Protein AF-A0A6V7WH32-F1 (afdb_monomer)

Radius of gyration: 26.14 Å; Cα contacts (8 Å, |Δi|>4): 54; chains: 1; bounding box: 45×63×64 Å

Sequence (98 aa):
MQKVMSSKYLKNLLDHIETSCKDYLDAPPKVKSIEKTSSTWNHFTEPENGKVKCKKCDTEMSSKHLQNLTRHHNRCKKEGEAPNVEEGDNEATESDRD

pLDDT: mean 70.24, std 16.01, range [37.84, 92.44]

Solvent-accessible surface area (backbone atoms only — not comparable to full-atom values): 6600 Å² total; per-residue (Å²): 134,84,82,78,80,83,48,69,65,60,54,52,50,51,48,46,45,64,74,73,39,49,78,64,74,77,42,73,84,77,74,66,75,80,77,67,66,51,78,65,52,75,51,37,48,78,72,54,97,57,27,26,32,31,77,74,51,69,50,74,42,65,58,88,41,68,67,58,52,48,55,44,62,79,66,65,58,71,75,87,80,84,82,86,75,83,83,74,80,80,77,79,87,82,86,82,88,133

Foldseek 3Di:
DDDDDPDVVVVVVVVCCVPPVPVVVPDDPPPPVCPPPPPLNVQWDDDDPQWIAGPAARDIDGVPDVVVSVVCVVVDDHDDDDDDDDPDDPDDDDDDDD

InterPro domains:
  IPR003656 Zinc finger, BED-type [PF02892] (39-73)
  IPR003656 Zinc finger, BED-type [PS50808] (35-83)

Nearest PDB structures (foldseek):
  6f7s-assembly2_D  TM=3.575E-01  e=2.840E+00  Homo sapiens

Structure (mmCIF, N/CA/C/O backbone):
data_AF-A0A6V7WH32-F1
#
_entry.id   AF-A0A6V7WH32-F1
#
loop_
_atom_site.group_PDB
_atom_site.id
_atom_site.type_symbol
_atom_site.label_atom_id
_atom_site.label_alt_id
_atom_site.label_comp_id
_atom_site.label_asym_id
_atom_site.label_entity_id
_atom_site.label_seq_id
_atom_site.pdbx_PDB_ins_code
_atom_site.Cartn_x
_atom_site.Cartn_y
_atom_site.Cartn_z
_atom_site.occupancy
_atom_site.B_iso_or_equiv
_atom_site.auth_seq_id
_atom_site.auth_comp_id
_atom_site.auth_asym_id
_atom_site.auth_atom_id
_atom_site.pdbx_PDB_model_num
ATOM 1 N N . MET A 1 1 ? 35.694 18.291 -41.129 1.00 37.84 1 MET A N 1
ATOM 2 C CA . MET A 1 1 ? 35.514 16.823 -41.050 1.00 37.84 1 MET A CA 1
ATOM 3 C C . 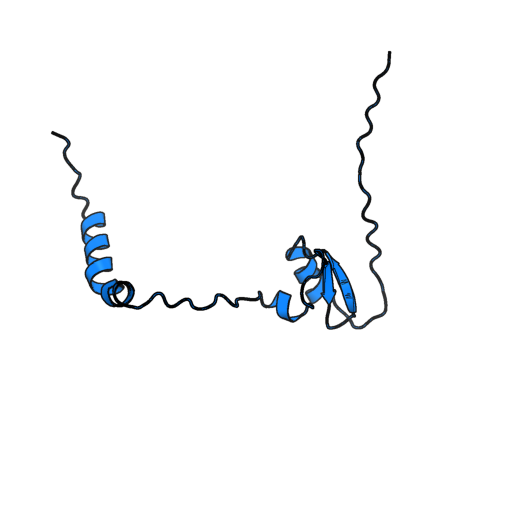MET A 1 1 ? 35.722 16.390 -39.603 1.00 37.84 1 MET A C 1
ATOM 5 O O . MET A 1 1 ? 36.858 16.349 -39.146 1.00 37.84 1 MET A O 1
ATOM 9 N N . GLN A 1 2 ? 34.642 16.185 -38.843 1.00 38.88 2 GLN A N 1
ATOM 10 C CA . GLN A 1 2 ? 34.725 15.741 -37.447 1.00 38.88 2 GLN A CA 1
ATOM 11 C C . GLN A 1 2 ? 35.146 14.265 -37.405 1.00 38.88 2 GLN A C 1
ATOM 13 O O . GLN A 1 2 ? 34.496 13.411 -38.002 1.00 38.88 2 GLN A O 1
ATOM 18 N N . LYS A 1 3 ? 36.256 13.969 -36.723 1.00 45.41 3 LYS A N 1
ATOM 19 C CA . LYS A 1 3 ? 36.697 12.599 -36.442 1.00 45.41 3 LYS A CA 1
ATOM 20 C C . LYS A 1 3 ? 35.803 12.039 -35.335 1.00 45.41 3 LYS A C 1
ATOM 22 O O . LYS A 1 3 ? 35.957 12.417 -34.178 1.00 45.41 3 LYS A O 1
ATOM 27 N N . VAL A 1 4 ? 34.865 11.163 -35.682 1.00 53.19 4 VAL A N 1
ATOM 28 C CA . VAL A 1 4 ? 34.109 10.395 -34.686 1.00 53.19 4 VAL A CA 1
ATOM 29 C C . VAL A 1 4 ? 35.041 9.358 -34.060 1.00 53.19 4 VAL A C 1
ATOM 31 O O . VAL A 1 4 ? 35.591 8.487 -34.733 1.00 53.19 4 VAL A O 1
ATOM 34 N N . MET A 1 5 ? 35.281 9.511 -32.761 1.00 43.88 5 MET A N 1
ATOM 35 C CA . MET A 1 5 ? 36.147 8.642 -31.972 1.00 43.88 5 MET A CA 1
ATOM 36 C C . MET A 1 5 ? 35.548 7.232 -31.942 1.00 43.88 5 MET A C 1
ATOM 38 O O . MET A 1 5 ? 34.556 6.980 -31.261 1.00 43.88 5 MET A O 1
ATOM 42 N N . SER A 1 6 ? 36.155 6.296 -32.672 1.00 60.22 6 SER A N 1
ATOM 43 C CA . SER A 1 6 ? 35.814 4.872 -32.603 1.00 60.22 6 SER A CA 1
ATOM 44 C C . SER A 1 6 ? 36.318 4.289 -31.277 1.00 60.22 6 SER A C 1
ATOM 46 O O . SER A 1 6 ? 37.335 3.593 -31.230 1.00 60.22 6 SER A O 1
ATOM 48 N N . SER A 1 7 ? 35.612 4.579 -30.187 1.00 65.06 7 SER A N 1
ATOM 49 C CA . SER A 1 7 ? 35.893 4.010 -28.873 1.00 65.06 7 SER A CA 1
ATOM 50 C C . SER A 1 7 ? 35.555 2.517 -28.873 1.00 65.06 7 SER A C 1
ATOM 52 O O . SER A 1 7 ? 34.428 2.136 -29.190 1.00 65.06 7 SER A O 1
ATOM 54 N N . LYS A 1 8 ? 36.516 1.657 -28.506 1.00 62.75 8 LYS A N 1
ATOM 55 C CA . LYS A 1 8 ? 36.293 0.203 -28.345 1.00 62.75 8 LYS A CA 1
ATOM 56 C C . LYS A 1 8 ? 35.114 -0.091 -27.410 1.00 62.75 8 LYS A C 1
ATOM 58 O O . LYS A 1 8 ? 34.398 -1.058 -27.621 1.00 62.75 8 LYS A O 1
ATOM 63 N N . TYR A 1 9 ? 34.862 0.799 -26.452 1.00 60.44 9 TYR A N 1
ATOM 64 C CA . TYR A 1 9 ? 33.716 0.735 -25.550 1.00 60.44 9 TYR A CA 1
ATOM 65 C C . TYR A 1 9 ? 32.374 0.846 -26.275 1.00 60.44 9 TYR A C 1
ATOM 67 O O . TYR A 1 9 ? 31.463 0.096 -25.956 1.00 60.44 9 TYR A O 1
ATOM 75 N N . LEU A 1 10 ? 32.259 1.728 -27.277 1.00 67.19 10 LEU A N 1
ATOM 76 C CA . LEU A 1 10 ? 31.028 1.871 -28.061 1.00 67.19 10 LEU A CA 1
ATOM 77 C C . LEU A 1 10 ? 30.777 0.634 -28.922 1.00 67.19 10 LEU A C 1
ATOM 79 O O . LEU A 1 10 ? 29.643 0.189 -29.030 1.00 67.19 10 LEU A O 1
ATOM 83 N N . LYS A 1 11 ? 31.838 0.046 -29.481 1.00 73.56 11 LYS A N 1
ATOM 84 C CA . LYS A 1 11 ? 31.733 -1.195 -30.258 1.00 73.56 11 LYS A CA 1
ATOM 85 C C . LYS A 1 11 ? 31.326 -2.379 -29.385 1.00 73.56 11 LYS A C 1
ATOM 87 O O . LYS A 1 11 ? 30.419 -3.102 -29.758 1.00 73.56 11 LYS A O 1
ATOM 92 N N . ASN A 1 12 ? 31.931 -2.518 -28.207 1.00 75.00 12 ASN A N 1
ATOM 93 C CA . ASN A 1 12 ? 31.589 -3.581 -27.261 1.00 75.00 12 ASN A CA 1
ATOM 94 C C . ASN A 1 12 ? 30.180 -3.405 -26.671 1.00 75.00 12 ASN A C 1
ATOM 96 O O . ASN A 1 12 ? 29.509 -4.390 -26.395 1.00 75.00 12 ASN A O 1
ATOM 100 N N . LEU A 1 13 ? 29.723 -2.163 -26.478 1.00 71.62 13 LEU A N 1
ATOM 101 C CA . LEU A 1 13 ? 28.361 -1.877 -26.026 1.00 71.62 13 LEU A CA 1
ATOM 102 C C . LEU A 1 13 ? 27.329 -2.215 -27.106 1.00 71.62 13 LEU A C 1
ATOM 104 O O . LEU A 1 13 ? 26.313 -2.826 -26.796 1.00 71.62 13 LEU A O 1
ATOM 108 N N . LEU A 1 14 ? 27.593 -1.846 -28.361 1.00 76.00 14 LEU A N 1
ATOM 109 C CA . LEU A 1 14 ? 26.731 -2.207 -29.487 1.00 76.00 14 LEU A CA 1
ATOM 110 C C . LEU A 1 14 ? 26.689 -3.725 -29.685 1.00 76.00 14 LEU A C 1
ATOM 112 O O . LEU A 1 14 ? 25.602 -4.279 -29.785 1.00 76.00 14 LEU A O 1
ATOM 116 N N . ASP A 1 15 ? 27.841 -4.395 -29.624 1.00 77.62 15 ASP A N 1
ATOM 117 C CA . ASP A 1 15 ? 27.928 -5.856 -29.695 1.00 77.62 15 ASP A CA 1
ATOM 118 C C . ASP A 1 15 ? 27.160 -6.527 -28.545 1.00 77.62 15 ASP A C 1
ATOM 120 O O . ASP A 1 15 ? 26.383 -7.447 -28.780 1.00 77.62 15 ASP A O 1
ATOM 124 N N . HIS A 1 16 ? 27.267 -6.016 -27.313 1.00 75.81 16 HIS A N 1
ATOM 125 C CA . HIS A 1 16 ? 26.485 -6.516 -26.180 1.00 75.81 16 HIS A CA 1
ATOM 126 C C . HIS A 1 16 ? 24.975 -6.359 -26.405 1.00 75.81 16 HIS A C 1
ATOM 128 O O . HIS A 1 16 ? 24.214 -7.281 -26.126 1.00 75.81 16 HIS A O 1
ATOM 134 N N . ILE A 1 17 ? 24.526 -5.222 -26.940 1.00 70.38 17 ILE A N 1
ATOM 135 C CA . ILE A 1 17 ? 23.105 -4.985 -27.226 1.00 70.38 17 ILE A CA 1
ATOM 136 C C . ILE A 1 17 ? 22.617 -5.911 -28.354 1.00 70.38 17 ILE A C 1
ATOM 138 O O . ILE A 1 17 ? 21.557 -6.523 -28.228 1.00 70.38 17 ILE A O 1
ATOM 142 N N . GLU A 1 18 ? 23.398 -6.074 -29.424 1.00 73.25 18 GLU A N 1
ATOM 143 C CA . GLU A 1 18 ? 23.049 -6.917 -30.575 1.00 73.25 18 GLU A CA 1
ATOM 144 C C . GLU A 1 18 ? 23.073 -8.417 -30.257 1.00 73.25 18 GLU A C 1
ATOM 146 O O . GLU A 1 18 ? 22.245 -9.168 -30.773 1.00 73.25 18 GLU A O 1
ATOM 151 N N . THR A 1 19 ? 23.993 -8.864 -29.399 1.00 72.12 19 THR A N 1
ATOM 152 C CA . THR A 1 19 ? 24.148 -10.283 -29.038 1.00 72.12 19 THR A CA 1
ATOM 153 C C . THR A 1 19 ? 23.318 -10.691 -27.825 1.00 72.12 19 THR A C 1
ATOM 155 O O . THR A 1 19 ? 22.807 -11.805 -27.792 1.00 72.12 19 THR A O 1
ATOM 158 N N . SER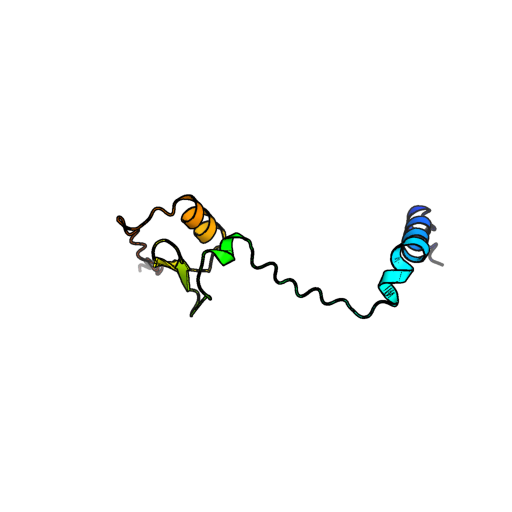 A 1 20 ? 23.172 -9.811 -26.828 1.00 68.94 20 SER A N 1
ATOM 159 C CA . SER A 1 20 ? 22.584 -10.147 -25.520 1.00 68.94 20 SER A CA 1
ATOM 160 C C . SER A 1 20 ? 21.206 -9.522 -25.275 1.00 68.94 20 SER A C 1
ATOM 162 O O . SER A 1 20 ? 20.509 -9.944 -24.354 1.00 68.94 20 SER A O 1
ATOM 164 N N . CYS A 1 21 ? 20.787 -8.523 -26.062 1.00 63.75 21 CYS A N 1
ATOM 165 C CA . CYS A 1 21 ? 19.488 -7.852 -25.898 1.00 63.75 21 CYS A CA 1
ATOM 166 C C . CYS A 1 21 ? 18.545 -8.013 -27.101 1.00 63.75 21 CYS A C 1
ATOM 168 O O . CYS A 1 21 ? 17.459 -7.435 -27.095 1.00 63.75 21 CYS A O 1
ATOM 170 N N . LYS A 1 22 ? 18.904 -8.821 -28.105 1.00 63.84 22 LYS A N 1
ATOM 171 C CA . LYS A 1 22 ? 18.076 -9.056 -29.299 1.00 63.84 22 LYS A CA 1
ATOM 172 C C . LYS A 1 22 ? 16.683 -9.600 -28.958 1.00 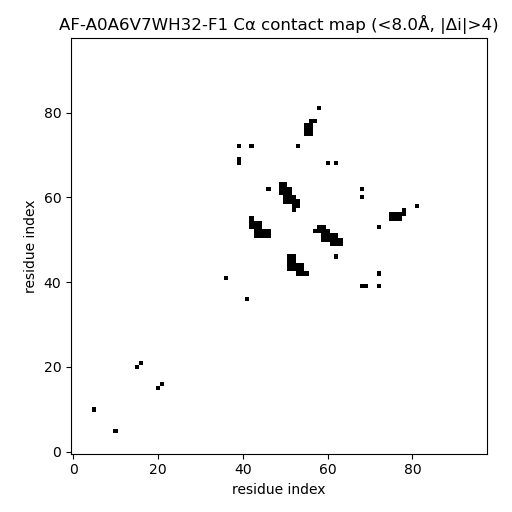63.84 22 LYS A C 1
ATOM 174 O O . LYS A 1 22 ? 15.688 -9.085 -29.454 1.00 63.84 22 LYS A O 1
ATOM 179 N N . ASP A 1 23 ? 16.599 -10.526 -28.003 1.00 60.75 23 ASP A N 1
ATOM 180 C CA . ASP A 1 23 ? 15.325 -11.083 -27.517 1.00 60.75 23 ASP A CA 1
ATOM 181 C C . ASP A 1 23 ? 14.446 -10.071 -26.750 1.00 60.75 23 ASP A C 1
ATOM 183 O O . ASP A 1 23 ? 13.282 -10.351 -26.462 1.00 60.75 23 ASP A O 1
ATOM 187 N N . TYR A 1 24 ? 14.983 -8.897 -26.395 1.00 58.53 24 TYR A N 1
ATOM 188 C CA . TYR A 1 24 ? 14.246 -7.819 -25.726 1.00 58.53 24 TYR A CA 1
ATOM 189 C C . TYR A 1 24 ? 13.641 -6.796 -26.696 1.00 58.53 24 TYR A C 1
ATOM 191 O O . TYR A 1 24 ? 12.744 -6.065 -26.281 1.00 58.53 24 TYR A O 1
ATOM 199 N N . LEU A 1 25 ? 14.105 -6.732 -27.952 1.00 59.94 25 LEU A N 1
ATOM 200 C CA . LEU A 1 25 ? 13.619 -5.765 -28.948 1.00 59.94 25 LEU A CA 1
ATOM 201 C C . LEU A 1 25 ? 12.424 -6.292 -29.757 1.00 59.94 25 LEU A C 1
ATOM 203 O O . LEU A 1 25 ? 11.566 -5.502 -30.140 1.00 59.94 25 LEU A O 1
ATOM 207 N N . ASP A 1 26 ? 12.335 -7.612 -29.951 1.00 61.31 26 ASP A N 1
ATOM 208 C CA . ASP A 1 26 ? 11.196 -8.280 -30.605 1.00 61.31 26 ASP A CA 1
ATOM 209 C C . ASP A 1 26 ? 10.135 -8.785 -29.612 1.00 61.31 26 ASP A C 1
ATOM 211 O O . ASP A 1 26 ? 9.057 -9.244 -30.001 1.00 61.31 26 ASP A O 1
ATOM 215 N N . ALA A 1 27 ? 10.409 -8.709 -28.307 1.00 60.72 27 ALA A N 1
ATOM 216 C CA . ALA A 1 27 ? 9.391 -8.991 -27.311 1.00 60.72 27 ALA A CA 1
ATOM 217 C C . ALA A 1 27 ? 8.353 -7.855 -27.329 1.00 60.72 27 ALA A C 1
ATOM 219 O O . ALA A 1 27 ? 8.741 -6.686 -27.226 1.00 60.72 27 ALA A O 1
ATOM 220 N N . PRO A 1 28 ? 7.035 -8.150 -27.377 1.00 61.44 28 PRO A N 1
ATOM 221 C CA . PRO A 1 28 ? 6.044 -7.128 -27.062 1.00 61.44 28 PRO A CA 1
ATOM 222 C C . PRO A 1 28 ? 6.418 -6.538 -25.700 1.00 61.44 28 PRO A C 1
ATOM 224 O O . PRO A 1 28 ? 6.913 -7.300 -24.855 1.00 61.44 28 PRO A O 1
ATOM 227 N N . PRO A 1 29 ? 6.222 -5.226 -25.465 1.00 59.41 29 PRO A N 1
ATOM 228 C CA . PRO A 1 29 ? 6.537 -4.629 -24.181 1.00 59.41 29 PRO A CA 1
ATOM 229 C C . PRO A 1 29 ? 5.843 -5.466 -23.113 1.00 59.41 29 PRO A C 1
ATOM 231 O O . PRO A 1 29 ? 4.622 -5.432 -22.965 1.00 59.41 29 PRO A O 1
ATOM 234 N N . LYS A 1 30 ? 6.623 -6.281 -22.393 1.00 59.25 30 LYS A N 1
ATOM 235 C CA . LYS A 1 30 ? 6.156 -6.955 -21.194 1.00 59.25 30 LYS A CA 1
ATOM 236 C C . LYS A 1 30 ? 6.011 -5.825 -20.204 1.00 59.25 30 LYS A C 1
ATOM 238 O O . LYS A 1 30 ? 6.940 -5.524 -19.455 1.00 59.25 30 LYS A O 1
ATOM 243 N N . VAL A 1 31 ? 4.846 -5.185 -20.239 1.00 55.09 31 VAL A N 1
ATOM 244 C CA . VAL A 1 31 ? 4.312 -4.414 -19.132 1.00 55.09 31 VAL A CA 1
ATOM 245 C C . VAL A 1 31 ? 4.151 -5.447 -18.024 1.00 55.09 31 VAL A C 1
ATOM 247 O O . VAL A 1 31 ? 3.094 -6.026 -17.815 1.00 55.09 31 VAL A O 1
ATOM 250 N N . LYS A 1 32 ? 5.261 -5.791 -17.363 1.00 56.19 32 LYS A N 1
ATOM 251 C CA . LYS A 1 32 ? 5.200 -6.323 -16.016 1.00 56.19 32 LYS A CA 1
ATOM 252 C C . LYS A 1 32 ? 4.508 -5.184 -15.301 1.00 56.19 32 LYS A C 1
ATOM 254 O O . LYS A 1 32 ? 5.141 -4.136 -15.146 1.00 56.19 32 LYS A O 1
ATOM 259 N N . SER A 1 33 ? 3.211 -5.317 -15.016 1.00 52.47 33 SER A N 1
ATOM 260 C CA . SER A 1 33 ? 2.556 -4.367 -14.136 1.00 52.47 33 SER A CA 1
ATOM 261 C C . SER A 1 33 ? 3.487 -4.299 -12.938 1.00 52.47 33 SER A C 1
ATOM 263 O O . SER A 1 33 ? 3.828 -5.311 -12.317 1.00 52.47 33 SER A O 1
ATOM 265 N N . ILE A 1 34 ? 4.093 -3.133 -12.727 1.00 49.62 34 ILE A N 1
ATOM 266 C CA . ILE A 1 34 ? 4.901 -2.914 -11.542 1.00 49.62 34 ILE A CA 1
ATOM 267 C C . ILE A 1 34 ? 3.865 -2.736 -10.441 1.00 49.62 34 ILE A C 1
ATOM 269 O O . ILE A 1 34 ? 3.723 -1.673 -9.858 1.00 49.62 34 ILE A O 1
ATOM 273 N N . GLU A 1 35 ? 3.142 -3.803 -10.126 1.00 58.22 35 GLU A N 1
ATOM 274 C CA . GLU A 1 35 ? 2.417 -3.958 -8.879 1.00 58.22 35 GLU A CA 1
ATOM 275 C C . GLU A 1 35 ? 3.451 -4.329 -7.818 1.00 58.22 35 GLU A C 1
ATOM 277 O O . GLU A 1 35 ? 3.346 -5.293 -7.072 1.00 58.22 35 GLU A O 1
ATOM 282 N N . LYS A 1 36 ? 4.519 -3.527 -7.760 1.00 53.94 36 LYS A N 1
ATOM 283 C CA . LYS A 1 36 ? 5.324 -3.384 -6.563 1.00 53.94 36 LYS A CA 1
ATOM 284 C C . LYS A 1 36 ? 4.562 -2.398 -5.696 1.00 53.94 36 LYS A C 1
ATOM 286 O O . LYS A 1 36 ? 5.032 -1.285 -5.456 1.00 53.94 36 LYS A O 1
ATOM 291 N N . THR A 1 37 ? 3.376 -2.789 -5.229 1.00 57.59 37 THR A N 1
ATOM 292 C CA . THR A 1 37 ? 2.885 -2.199 -3.991 1.00 57.59 37 THR A CA 1
ATOM 293 C C . THR A 1 37 ? 4.004 -2.479 -2.997 1.00 57.59 37 THR A C 1
ATOM 295 O O . THR A 1 37 ? 4.386 -3.627 -2.760 1.00 57.59 37 THR A O 1
ATOM 298 N N . SER A 1 38 ? 4.709 -1.426 -2.574 1.00 68.62 38 SER A N 1
ATOM 299 C CA . SER A 1 38 ? 5.811 -1.585 -1.626 1.00 68.62 38 SER A CA 1
ATOM 300 C C . SER A 1 38 ? 5.323 -2.479 -0.480 1.00 68.62 38 SER A C 1
ATOM 302 O O . SER A 1 38 ? 4.166 -2.353 -0.094 1.00 68.62 38 SER A O 1
ATOM 304 N N . SER A 1 39 ? 6.138 -3.405 0.037 1.00 76.81 39 SER A N 1
ATOM 305 C CA . SER A 1 39 ? 5.680 -4.363 1.066 1.00 76.81 39 SER A CA 1
ATOM 306 C C . SER A 1 39 ? 4.928 -3.665 2.215 1.00 76.81 39 SER A C 1
ATOM 308 O O . SER A 1 39 ? 3.905 -4.148 2.690 1.00 76.81 39 SER A O 1
ATOM 310 N N . THR A 1 40 ? 5.360 -2.444 2.556 1.00 79.75 40 THR A N 1
ATOM 311 C CA . THR A 1 40 ? 4.692 -1.514 3.471 1.00 79.75 40 THR A CA 1
ATOM 312 C C . THR A 1 40 ? 3.218 -1.266 3.127 1.00 79.75 40 THR A C 1
ATOM 314 O O . THR A 1 40 ? 2.381 -1.362 4.017 1.00 79.75 40 THR A O 1
ATOM 317 N N . TRP A 1 41 ? 2.875 -1.000 1.863 1.00 85.75 41 TRP A N 1
ATOM 318 C CA . TRP A 1 41 ? 1.510 -0.721 1.396 1.00 85.75 41 TRP A CA 1
ATOM 319 C C . TRP A 1 41 ? 0.527 -1.869 1.629 1.00 85.75 41 TRP A C 1
ATOM 321 O O . TRP A 1 41 ? -0.657 -1.616 1.831 1.00 85.75 41 TRP A O 1
ATOM 331 N N . ASN A 1 42 ? 0.994 -3.117 1.708 1.00 87.56 42 ASN A N 1
ATOM 332 C CA . ASN A 1 42 ? 0.114 -4.254 1.991 1.00 87.56 42 ASN A CA 1
ATOM 333 C C . ASN A 1 42 ? -0.536 -4.166 3.383 1.00 87.56 42 ASN A C 1
ATOM 335 O O . ASN A 1 42 ? -1.621 -4.716 3.593 1.00 87.56 42 ASN A O 1
ATOM 339 N N . HIS A 1 43 ? 0.082 -3.429 4.310 1.00 87.56 43 HIS A N 1
ATOM 340 C CA . HIS A 1 43 ? -0.397 -3.237 5.680 1.00 87.56 43 HIS A CA 1
ATOM 341 C C . HIS A 1 43 ? -1.384 -2.073 5.840 1.00 8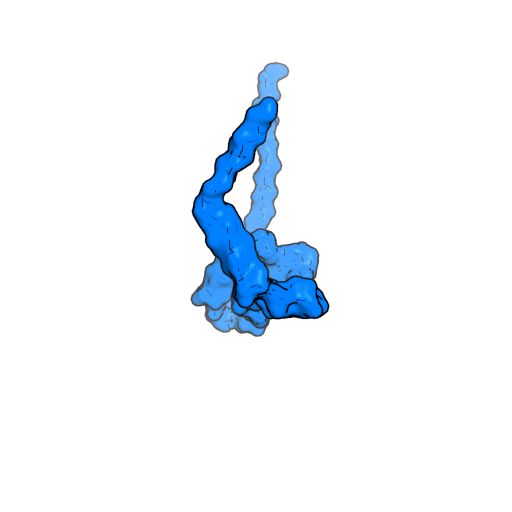7.56 43 HIS A C 1
ATOM 343 O O . HIS A 1 43 ? -1.936 -1.896 6.928 1.00 87.56 43 HIS A O 1
ATOM 349 N N . PHE A 1 44 ? -1.635 -1.310 4.775 1.00 89.69 44 PHE A N 1
ATOM 350 C CA . PHE A 1 44 ? -2.540 -0.165 4.780 1.00 89.69 44 PHE A CA 1
ATOM 351 C C . PHE A 1 44 ? -3.707 -0.377 3.811 1.00 89.69 44 PHE A C 1
ATOM 353 O O . PHE A 1 44 ? -3.628 -1.195 2.889 1.00 89.69 44 PHE A O 1
ATOM 360 N N . THR A 1 45 ? -4.824 0.300 4.062 1.00 91.00 45 THR A N 1
ATOM 361 C CA . THR A 1 45 ? -5.946 0.391 3.122 1.00 91.00 45 THR A CA 1
ATOM 362 C C . THR A 1 45 ? -5.571 1.247 1.919 1.00 91.00 45 THR A C 1
ATOM 364 O O . THR A 1 45 ? -4.535 1.918 1.910 1.00 91.00 45 THR A O 1
ATOM 367 N N . GLU A 1 46 ? -6.426 1.215 0.900 1.00 87.12 46 GLU A N 1
ATOM 368 C CA . GLU A 1 46 ? -6.303 2.116 -0.239 1.00 87.12 46 GLU A CA 1
ATOM 369 C C . GLU A 1 46 ? -6.274 3.579 0.243 1.00 87.12 46 GLU A C 1
ATOM 371 O O . GLU A 1 46 ? -7.011 3.920 1.177 1.00 87.12 46 GLU A O 1
ATOM 376 N N . PRO A 1 47 ? -5.382 4.422 -0.309 1.00 86.50 47 PRO A N 1
ATOM 377 C CA . PRO A 1 47 ? -5.339 5.828 0.046 1.00 86.50 47 PRO A CA 1
ATOM 378 C C . PRO A 1 47 ? -6.596 6.554 -0.433 1.00 86.50 47 PRO A C 1
ATOM 380 O O . PRO A 1 47 ? -6.836 6.661 -1.632 1.00 86.50 47 PRO A O 1
ATOM 383 N N . GLU A 1 48 ? -7.336 7.139 0.502 1.00 86.00 48 GLU A N 1
ATOM 384 C CA . GLU A 1 48 ? -8.472 8.015 0.229 1.00 86.00 48 GLU A CA 1
ATOM 385 C C . GLU A 1 48 ? -8.107 9.438 0.663 1.00 86.00 48 GLU A C 1
ATOM 387 O O . GLU A 1 48 ? -7.669 9.665 1.791 1.00 86.00 48 GLU A O 1
ATOM 392 N N . ASN A 1 49 ? -8.203 10.404 -0.256 1.00 86.75 49 ASN A N 1
ATOM 393 C CA . ASN A 1 49 ? -7.883 11.816 -0.005 1.00 86.75 49 ASN A CA 1
ATOM 394 C C . ASN A 1 49 ? -6.509 12.057 0.672 1.00 86.75 49 ASN A C 1
ATOM 396 O O . ASN A 1 49 ? -6.363 12.897 1.557 1.00 86.75 49 ASN A O 1
ATOM 400 N N . GLY A 1 50 ? -5.486 11.283 0.291 1.00 86.00 50 GLY A N 1
ATOM 401 C CA . GLY A 1 50 ? -4.142 11.410 0.871 1.00 86.00 50 GLY A CA 1
ATOM 402 C C . GLY A 1 50 ? -3.987 10.810 2.275 1.00 86.00 50 GLY A C 1
ATOM 403 O O . GLY A 1 50 ? -2.975 11.053 2.937 1.00 86.00 50 GLY A O 1
ATOM 404 N N . LYS A 1 51 ? -4.954 10.009 2.730 1.00 89.56 51 LYS A N 1
ATOM 405 C CA . LYS A 1 51 ? -4.925 9.305 4.012 1.00 89.56 51 LYS A CA 1
ATOM 406 C C . LYS A 1 51 ? -5.099 7.808 3.830 1.00 89.56 51 LYS A C 1
ATOM 408 O O . LYS A 1 51 ? -5.732 7.354 2.886 1.00 89.56 51 LYS A O 1
ATOM 413 N N . VAL A 1 52 ? -4.498 7.038 4.726 1.00 91.81 52 VAL A N 1
ATOM 414 C CA . VAL A 1 52 ? -4.503 5.576 4.707 1.00 91.81 52 VAL A CA 1
ATOM 415 C C . VAL A 1 52 ? -4.750 5.047 6.106 1.00 91.81 52 VAL A C 1
ATOM 417 O O . VAL A 1 52 ? -4.312 5.644 7.091 1.00 91.81 52 VAL A O 1
ATOM 420 N N . LYS A 1 53 ? -5.409 3.897 6.199 1.00 92.44 53 LYS A N 1
ATOM 421 C CA . LYS A 1 53 ? -5.712 3.244 7.469 1.00 92.44 53 LYS A CA 1
ATOM 422 C C . LYS A 1 53 ? -4.842 2.010 7.645 1.00 92.44 53 LYS A C 1
ATOM 424 O O . LYS A 1 53 ? -4.725 1.193 6.732 1.00 92.44 53 LYS A O 1
ATOM 429 N N . CYS A 1 54 ? -4.209 1.849 8.802 1.00 91.94 54 CYS A N 1
ATOM 430 C CA . CYS A 1 54 ? -3.479 0.619 9.096 1.00 91.94 54 CYS A CA 1
ATOM 431 C C . CYS A 1 54 ? -4.464 -0.536 9.313 1.00 91.94 54 CYS A C 1
ATOM 433 O O . CYS A 1 54 ? -5.328 -0.461 10.178 1.00 91.94 54 CYS A O 1
ATOM 435 N N . LYS A 1 55 ? -4.290 -1.652 8.599 1.00 90.12 55 LYS A N 1
ATOM 436 C CA . LYS A 1 55 ? -5.156 -2.842 8.721 1.00 90.12 55 LYS A CA 1
ATOM 437 C C . LYS A 1 55 ? -5.033 -3.576 10.067 1.00 90.12 55 LYS A C 1
ATOM 439 O O . LYS A 1 55 ? -5.778 -4.517 10.311 1.00 90.12 55 LYS A O 1
ATOM 444 N N . LYS A 1 56 ? -4.039 -3.231 10.897 1.00 88.75 56 LYS A N 1
ATOM 445 C CA . LYS A 1 56 ? -3.703 -3.955 12.139 1.00 88.75 56 LYS A CA 1
ATOM 446 C C . LYS A 1 56 ? -4.157 -3.244 13.416 1.00 88.75 56 LYS A C 1
ATOM 448 O O . LYS A 1 56 ? -4.464 -3.925 14.391 1.00 88.75 56 LYS A O 1
ATOM 453 N N . CYS A 1 57 ? -4.117 -1.916 13.435 1.00 89.31 57 CYS A N 1
ATOM 454 C CA . CYS A 1 57 ? -4.472 -1.095 14.599 1.00 89.31 57 CYS A CA 1
ATOM 455 C C . CYS A 1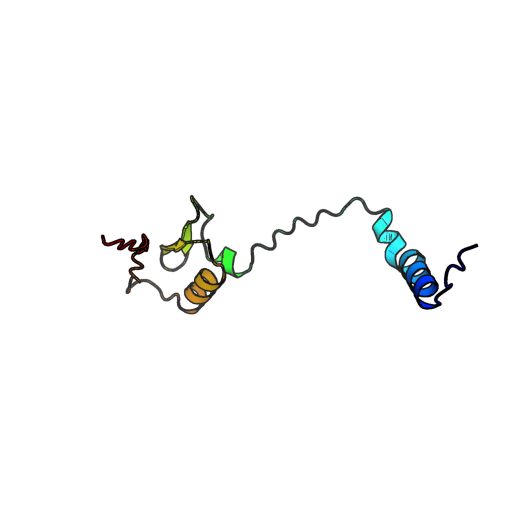 57 ? -5.471 0.012 14.257 1.00 89.31 57 CYS A C 1
ATOM 457 O O . CYS A 1 57 ? -5.613 0.950 15.030 1.00 89.31 57 CYS A O 1
ATOM 459 N N . ASP A 1 58 ? -6.046 -0.038 13.055 1.00 88.88 58 ASP A N 1
ATOM 460 C CA . ASP A 1 58 ? -7.086 0.865 12.568 1.00 88.88 58 ASP A CA 1
ATOM 461 C C . ASP A 1 58 ? -6.762 2.373 12.610 1.00 88.88 58 ASP A C 1
ATOM 463 O O . ASP A 1 58 ? -7.625 3.204 12.339 1.00 88.88 58 ASP A O 1
ATOM 467 N N . THR A 1 59 ? -5.501 2.742 12.851 1.00 88.00 59 THR A N 1
ATOM 468 C CA . THR A 1 59 ? -5.043 4.135 12.880 1.00 88.00 59 THR A CA 1
ATOM 469 C C . THR A 1 59 ? -5.027 4.733 11.475 1.00 88.00 59 THR A C 1
ATOM 471 O O . THR A 1 59 ? -4.420 4.165 10.561 1.00 88.00 59 THR A O 1
ATOM 474 N N . GLU A 1 60 ? -5.658 5.895 11.319 1.00 91.38 60 GLU A N 1
ATOM 475 C CA . GLU A 1 60 ? -5.618 6.713 10.105 1.00 91.38 60 GLU A CA 1
ATOM 476 C C . GLU A 1 60 ? -4.376 7.616 10.100 1.00 91.38 60 GLU A C 1
ATOM 478 O O . GLU A 1 60 ? -4.016 8.204 11.120 1.00 91.38 60 GLU A O 1
ATOM 483 N N . MET A 1 61 ? -3.700 7.729 8.955 1.00 89.75 61 MET A N 1
ATOM 484 C CA . MET A 1 61 ? -2.545 8.613 8.797 1.00 89.75 61 MET A CA 1
ATOM 485 C C . MET A 1 61 ? -2.318 9.073 7.362 1.00 89.75 61 MET A C 1
ATOM 487 O O . MET A 1 61 ? -2.752 8.434 6.410 1.00 89.75 61 MET A O 1
ATOM 491 N N . SER A 1 62 ? -1.590 10.181 7.204 1.00 88.75 62 SER A N 1
ATOM 492 C CA . SER A 1 62 ? -1.244 10.725 5.889 1.00 88.75 62 SER A CA 1
ATOM 493 C C . SER A 1 62 ? -0.347 9.777 5.083 1.00 88.75 62 SER A C 1
ATOM 495 O O . SER A 1 62 ? 0.683 9.297 5.567 1.00 88.75 62 SER A O 1
ATOM 497 N N . SER A 1 63 ? -0.696 9.576 3.812 1.00 86.81 63 SER A N 1
ATOM 498 C CA . SER A 1 63 ? 0.100 8.836 2.830 1.00 86.81 63 SER A CA 1
ATOM 499 C C . SER A 1 63 ? 1.223 9.655 2.193 1.00 86.81 63 SER A C 1
ATOM 501 O O . SER A 1 63 ? 2.016 9.102 1.429 1.00 86.81 63 SER A O 1
ATOM 503 N N . LYS A 1 64 ? 1.340 10.949 2.527 1.00 86.38 64 LYS A N 1
ATOM 504 C CA . LYS A 1 64 ? 2.312 11.884 1.930 1.00 86.38 64 LYS A CA 1
ATOM 505 C C . LYS A 1 64 ? 3.761 11.399 2.047 1.00 86.38 64 LYS A C 1
ATOM 507 O O . LYS A 1 64 ? 4.584 11.680 1.177 1.00 86.38 64 LYS A O 1
ATOM 512 N N . HIS A 1 65 ? 4.085 10.651 3.106 1.00 85.38 65 HIS A N 1
ATOM 513 C CA . HIS A 1 65 ? 5.443 10.175 3.367 1.00 85.38 65 HIS A CA 1
ATOM 514 C C . HIS A 1 65 ? 5.489 8.682 3.713 1.00 85.38 65 HIS A C 1
ATOM 516 O O . HIS A 1 65 ? 5.129 8.266 4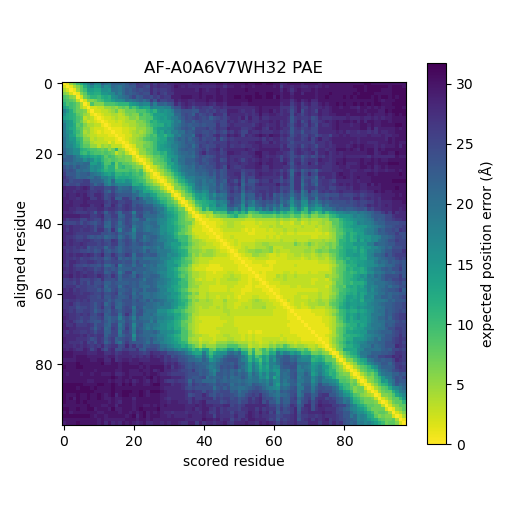.814 1.00 85.38 65 HIS A O 1
ATOM 522 N N . LEU A 1 66 ? 6.069 7.876 2.818 1.00 84.50 66 LEU A N 1
ATOM 523 C CA . LEU A 1 66 ? 6.245 6.427 3.008 1.00 84.50 66 LEU A CA 1
ATOM 524 C C . LEU A 1 66 ? 7.065 6.067 4.262 1.00 84.50 66 LEU A C 1
ATOM 526 O O . LEU A 1 66 ? 6.855 5.021 4.879 1.00 84.50 66 LEU A O 1
ATOM 530 N N . GLN A 1 67 ? 7.988 6.942 4.666 1.00 86.56 67 GLN A N 1
ATOM 531 C CA . GLN A 1 67 ? 8.784 6.780 5.886 1.00 86.56 67 GLN A CA 1
ATOM 532 C C . GLN A 1 67 ? 7.899 6.760 7.142 1.00 86.56 67 GLN A C 1
ATOM 534 O O . GLN A 1 67 ? 8.148 5.972 8.056 1.00 86.56 67 GLN A O 1
ATOM 539 N N . ASN A 1 68 ? 6.831 7.568 7.169 1.00 86.94 68 ASN A N 1
ATOM 540 C CA . ASN A 1 68 ? 5.876 7.598 8.277 1.00 86.94 68 ASN A CA 1
ATOM 541 C C . ASN A 1 68 ? 5.089 6.291 8.355 1.00 86.94 68 ASN A C 1
ATOM 543 O O . ASN A 1 68 ? 5.012 5.703 9.433 1.00 86.94 68 ASN A O 1
ATOM 547 N N . LEU A 1 69 ? 4.617 5.792 7.210 1.00 88.38 69 LEU A N 1
ATOM 548 C CA . LEU A 1 69 ? 3.927 4.503 7.111 1.00 88.38 69 LEU A CA 1
ATOM 549 C C . LEU A 1 69 ? 4.831 3.347 7.556 1.00 88.38 69 LEU A C 1
ATOM 551 O O . LEU A 1 69 ? 4.431 2.493 8.339 1.00 88.38 69 LEU A O 1
ATOM 555 N N . THR A 1 70 ? 6.092 3.352 7.124 1.00 88.69 70 THR A N 1
ATOM 556 C CA . THR A 1 70 ? 7.068 2.313 7.485 1.00 88.69 70 THR A CA 1
ATOM 557 C C . THR A 1 70 ? 7.387 2.339 8.982 1.00 88.69 70 THR A C 1
ATOM 559 O O . THR A 1 70 ? 7.377 1.306 9.651 1.00 88.69 70 THR A O 1
ATOM 562 N N . ARG A 1 71 ? 7.621 3.532 9.542 1.00 89.31 71 ARG A N 1
ATOM 563 C CA . ARG A 1 71 ? 7.855 3.722 10.979 1.00 89.31 71 ARG A CA 1
ATOM 564 C C . ARG A 1 71 ? 6.650 3.287 11.807 1.00 89.31 71 ARG A C 1
ATOM 566 O O . ARG A 1 71 ? 6.838 2.641 12.835 1.00 89.31 71 ARG A O 1
ATOM 573 N N . HIS A 1 72 ? 5.442 3.629 11.365 1.00 90.56 72 HIS A N 1
ATOM 574 C CA . HIS A 1 72 ? 4.214 3.185 12.005 1.00 90.56 72 HIS A CA 1
ATOM 575 C C . HIS A 1 72 ? 4.091 1.667 11.956 1.00 90.56 72 HIS A C 1
ATOM 577 O O . HIS A 1 72 ? 3.925 1.056 13.002 1.00 90.56 72 HIS A O 1
ATOM 583 N N . HIS A 1 73 ? 4.262 1.048 10.786 1.00 87.44 73 HIS A N 1
ATOM 584 C CA . HIS A 1 73 ? 4.191 -0.403 10.634 1.00 87.44 73 HIS A CA 1
ATOM 585 C C . HIS A 1 73 ? 5.135 -1.131 11.609 1.00 87.44 73 HIS A C 1
ATOM 587 O O . HIS A 1 73 ? 4.705 -2.045 12.310 1.00 87.44 73 HIS A O 1
ATOM 593 N N . ASN A 1 74 ? 6.377 -0.657 11.751 1.00 87.31 74 ASN A N 1
ATOM 594 C CA . ASN A 1 74 ? 7.352 -1.231 12.686 1.00 87.31 74 ASN A CA 1
ATOM 595 C C . ASN A 1 74 ? 6.976 -1.042 14.168 1.00 87.31 74 ASN A C 1
ATOM 597 O O . ASN A 1 74 ? 7.387 -1.833 15.014 1.00 87.31 74 ASN A O 1
ATOM 601 N N . ARG A 1 75 ? 6.222 0.013 14.500 1.00 87.00 75 ARG A N 1
ATOM 602 C CA . ARG A 1 75 ? 5.790 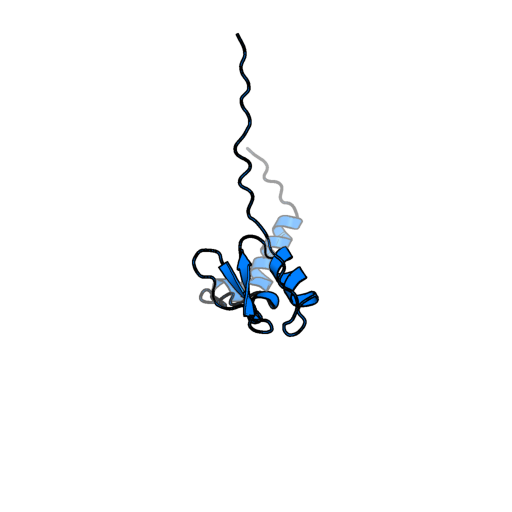0.339 15.872 1.00 87.00 75 ARG A CA 1
ATOM 603 C C . ARG A 1 75 ? 4.362 -0.113 16.182 1.00 87.00 75 ARG A C 1
ATOM 605 O O . ARG A 1 75 ? 3.939 -0.022 17.330 1.00 87.00 75 ARG A O 1
ATOM 612 N N . CYS A 1 76 ? 3.636 -0.606 15.182 1.00 83.69 76 CYS A N 1
ATOM 613 C CA . CYS A 1 76 ? 2.226 -0.949 15.262 1.00 83.69 76 CYS A CA 1
ATOM 614 C C . CYS A 1 76 ? 2.005 -2.154 16.194 1.00 83.69 76 CYS A C 1
ATOM 616 O O . CYS A 1 76 ? 2.246 -3.320 15.838 1.00 83.69 76 CYS A O 1
ATOM 618 N N . LYS A 1 77 ? 1.518 -1.858 17.400 1.00 77.12 77 LYS A N 1
ATOM 619 C CA . LYS A 1 77 ? 0.961 -2.810 18.370 1.00 77.12 77 LYS A CA 1
ATOM 620 C C . LYS A 1 77 ? -0.575 -2.720 18.300 1.00 77.12 77 LYS A C 1
ATOM 622 O O . LYS A 1 77 ? -1.095 -1.690 17.883 1.00 77.12 77 LYS A O 1
ATOM 627 N N . LYS A 1 78 ? -1.298 -3.803 18.624 1.00 62.31 78 LYS A N 1
ATOM 628 C CA . LYS A 1 78 ? -2.776 -3.766 18.693 1.00 62.31 78 LYS A CA 1
ATOM 629 C C . LYS A 1 78 ? -3.215 -2.721 19.732 1.00 62.31 78 LYS A C 1
ATOM 631 O O . LYS A 1 78 ? -2.486 -2.514 20.697 1.00 62.31 78 LYS A O 1
ATOM 636 N N . GLU A 1 79 ? -4.340 -2.067 19.453 1.00 55.62 79 GLU A N 1
ATOM 637 C CA . GLU A 1 79 ? -4.812 -0.786 20.004 1.00 55.62 79 GLU A CA 1
ATOM 638 C C . GLU A 1 79 ? -4.605 -0.539 21.510 1.00 55.62 79 GLU A C 1
ATOM 640 O O . GLU A 1 79 ? -4.753 -1.438 22.337 1.00 55.62 79 GLU A O 1
ATOM 645 N N . GLY A 1 80 ? -4.320 0.737 21.824 1.00 54.03 80 GLY A N 1
ATOM 646 C CA . GLY A 1 80 ? -4.305 1.303 23.176 1.00 54.03 80 GLY A CA 1
ATOM 647 C C . GLY A 1 80 ? -3.844 2.770 23.287 1.00 54.03 80 GLY A C 1
ATOM 648 O O . GLY A 1 80 ? -4.285 3.459 24.197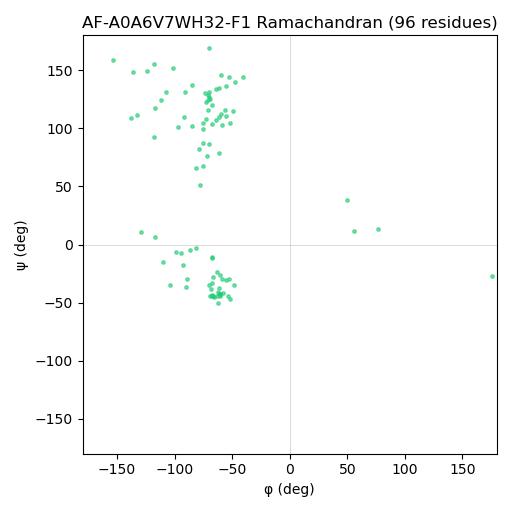 1.00 54.03 80 GLY A O 1
ATOM 649 N N . GLU A 1 81 ? -3.012 3.294 22.376 1.00 44.28 81 GLU A N 1
ATOM 650 C CA . GLU A 1 81 ? -2.475 4.668 22.480 1.00 44.28 81 GLU A CA 1
ATOM 651 C C . GLU A 1 81 ? -2.484 5.372 21.113 1.00 44.28 81 GLU A C 1
ATOM 653 O O . GLU A 1 81 ? -1.726 5.029 20.204 1.00 4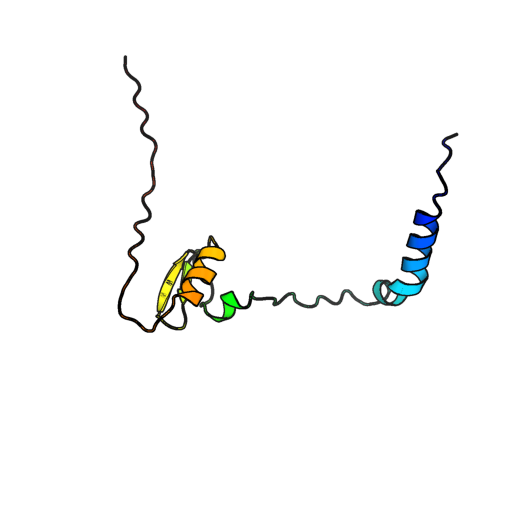4.28 81 GLU A O 1
ATOM 658 N N . ALA A 1 82 ? -3.375 6.352 20.958 1.00 48.53 82 ALA A N 1
ATOM 659 C CA . ALA A 1 82 ? -3.475 7.200 19.776 1.00 48.53 82 ALA A CA 1
ATOM 660 C C . ALA A 1 82 ? -2.319 8.219 19.734 1.00 48.53 82 ALA A C 1
ATOM 662 O O . ALA A 1 82 ? -2.120 8.936 20.715 1.00 48.53 82 ALA A O 1
ATOM 663 N N . PRO A 1 83 ? -1.581 8.373 18.619 1.00 48.31 83 PRO A N 1
ATOM 664 C CA . PRO A 1 83 ? -0.776 9.562 18.417 1.00 48.31 83 PRO A CA 1
ATOM 665 C C . PRO A 1 83 ? -1.666 10.648 17.804 1.00 48.31 83 PRO A C 1
ATOM 667 O O . PRO A 1 83 ? -1.961 10.624 16.610 1.00 48.31 83 PRO A O 1
ATOM 670 N N . ASN A 1 84 ? -2.090 11.594 18.643 1.00 54.66 84 ASN A N 1
ATOM 671 C CA . ASN A 1 84 ? -2.574 12.900 18.211 1.00 54.66 84 ASN A CA 1
ATOM 672 C C . ASN A 1 84 ? -1.471 13.560 17.364 1.00 54.66 84 ASN A C 1
ATOM 674 O O . ASN A 1 84 ? -0.377 13.808 17.871 1.00 54.66 84 ASN A O 1
ATOM 678 N N . VAL A 1 85 ? -1.720 13.792 16.078 1.00 49.84 85 VAL A N 1
ATOM 679 C CA . VAL A 1 85 ? -0.903 14.708 15.279 1.00 49.84 85 VAL A CA 1
ATOM 680 C C . VAL A 1 85 ? -1.836 15.812 14.832 1.00 49.84 85 VAL A C 1
ATOM 682 O O . VAL A 1 85 ? -2.529 15.696 13.825 1.00 49.84 85 VAL A O 1
ATOM 685 N N . GLU A 1 86 ? -1.862 16.854 15.653 1.00 50.16 86 GLU A N 1
ATOM 686 C CA . GLU A 1 86 ? -2.365 18.166 15.290 1.00 50.16 86 GLU A CA 1
ATOM 687 C C . GLU A 1 86 ? -1.516 18.662 14.116 1.00 50.16 86 GLU A C 1
ATOM 689 O O . GLU A 1 86 ? -0.305 18.872 14.236 1.00 50.16 86 GLU A O 1
ATOM 694 N N . GLU A 1 87 ? -2.143 18.766 12.948 1.00 51.50 87 GLU A N 1
ATOM 695 C CA . GLU A 1 87 ? -1.576 19.426 11.780 1.00 51.50 87 GLU A CA 1
ATOM 696 C C . GLU A 1 87 ? -1.677 20.934 12.050 1.00 51.50 87 GLU A C 1
ATOM 698 O O . GLU A 1 87 ? -2.694 21.570 11.799 1.00 51.50 87 GLU A O 1
ATOM 703 N N . GLY A 1 88 ? -0.656 21.474 12.718 1.00 42.22 88 GLY A N 1
ATOM 704 C CA . GLY A 1 88 ? -0.499 22.909 12.905 1.00 42.22 88 GLY A CA 1
ATOM 705 C C . GLY A 1 88 ? -0.023 23.536 11.603 1.00 42.22 88 GLY A C 1
ATOM 706 O O . GLY A 1 88 ? 1.171 23.486 11.302 1.00 42.22 88 GLY A O 1
ATOM 707 N N . ASP A 1 89 ? -0.951 24.116 10.846 1.00 38.56 89 ASP A N 1
ATOM 708 C CA . ASP A 1 89 ? -0.642 25.054 9.774 1.00 38.56 89 ASP A CA 1
ATOM 709 C C . ASP A 1 89 ? 0.066 26.274 10.378 1.00 38.56 89 ASP A C 1
ATOM 711 O O . ASP A 1 89 ? -0.501 27.073 11.125 1.00 38.56 89 ASP A O 1
ATOM 715 N N . ASN A 1 90 ? 1.356 26.391 10.086 1.00 50.59 90 ASN A N 1
ATOM 716 C CA . ASN A 1 90 ? 2.165 27.556 10.390 1.00 50.59 90 ASN A CA 1
ATOM 717 C C . ASN A 1 90 ? 1.890 28.654 9.352 1.00 50.59 90 ASN A C 1
ATOM 719 O O . ASN A 1 90 ? 2.651 28.822 8.400 1.00 50.59 90 ASN A O 1
ATOM 723 N N . GLU A 1 91 ? 0.815 29.418 9.539 1.00 54.81 91 GLU A N 1
ATOM 724 C CA . GLU A 1 91 ? 0.645 30.683 8.821 1.00 54.81 91 GLU A CA 1
ATOM 725 C C . GLU A 1 91 ? 1.641 31.715 9.374 1.00 54.81 91 GLU A C 1
ATOM 727 O O . GLU A 1 91 ? 1.763 31.929 10.583 1.00 54.81 91 GLU A O 1
ATOM 732 N N . ALA A 1 92 ? 2.441 32.268 8.465 1.00 57.19 92 ALA A N 1
ATOM 733 C CA . ALA A 1 92 ? 3.577 33.125 8.748 1.00 57.19 92 ALA A CA 1
ATOM 734 C C . ALA A 1 92 ? 3.169 34.407 9.489 1.00 57.19 92 ALA A C 1
ATOM 736 O O . ALA A 1 92 ? 2.249 35.114 9.097 1.00 57.19 92 ALA A O 1
ATOM 737 N N . THR A 1 93 ? 3.921 34.750 10.534 1.00 59.66 93 THR A N 1
ATOM 738 C CA . THR A 1 93 ? 3.865 36.074 11.152 1.00 59.66 93 THR A CA 1
ATOM 739 C C . THR A 1 93 ? 4.530 37.094 10.227 1.00 59.66 93 THR A C 1
ATOM 741 O O . THR A 1 93 ? 5.759 37.119 10.135 1.00 59.66 93 THR A O 1
ATOM 744 N N . GLU A 1 94 ? 3.754 37.967 9.594 1.00 64.56 94 GLU A N 1
ATOM 745 C CA . GLU A 1 94 ? 4.254 39.241 9.074 1.00 64.56 94 GLU A CA 1
ATOM 746 C C . GLU A 1 94 ? 3.945 40.351 10.090 1.00 64.56 94 GLU A C 1
ATOM 748 O O . GLU A 1 94 ? 2.815 40.795 10.270 1.00 64.56 94 GLU A O 1
ATOM 753 N N . SER A 1 95 ? 4.975 40.732 10.849 1.00 67.06 95 SER A N 1
ATOM 754 C CA . SER A 1 95 ? 5.016 42.005 11.567 1.00 67.06 95 SER A CA 1
ATOM 755 C C . SER A 1 95 ? 5.684 43.016 10.653 1.00 67.06 95 SER A C 1
ATOM 757 O O . SER A 1 95 ? 6.899 42.944 10.486 1.00 67.06 95 SER A O 1
ATOM 759 N N . ASP A 1 96 ? 4.921 43.972 10.136 1.00 67.38 96 ASP A N 1
ATOM 760 C CA . ASP A 1 96 ? 5.482 45.217 9.621 1.00 67.38 96 ASP A CA 1
ATOM 761 C C . ASP A 1 96 ? 4.940 46.382 10.456 1.00 67.38 96 ASP A C 1
ATOM 763 O O . ASP A 1 96 ? 3.732 46.592 10.587 1.00 67.38 96 ASP A O 1
ATOM 767 N N . ARG A 1 97 ? 5.880 47.063 11.115 1.00 67.88 97 ARG A N 1
ATOM 768 C CA . ARG A 1 97 ? 5.709 48.359 11.768 1.00 67.88 97 ARG A CA 1
ATOM 769 C C . ARG A 1 97 ? 6.070 49.420 10.734 1.00 67.88 97 ARG A C 1
ATOM 771 O O . ARG A 1 97 ? 7.178 49.347 10.215 1.00 67.88 97 ARG A O 1
ATOM 778 N N . ASP A 1 98 ? 5.221 50.428 10.567 1.00 57.28 98 ASP A N 1
ATOM 779 C CA . ASP A 1 98 ? 5.575 51.825 10.877 1.00 57.28 98 ASP A CA 1
ATOM 780 C C . ASP A 1 98 ? 4.301 52.650 11.120 1.00 57.28 98 ASP A C 1
ATOM 782 O O . ASP A 1 98 ? 3.392 52.613 10.257 1.00 57.28 98 ASP A O 1
#

Mean predicted aligned error: 18.53 Å

Secondary structure (DSSP, 8-state):
-------HHHHHHHHHHHHHSHHHHSS-----------GGGGGBPPPBTTEEEBTTT--EEETT-HHHHHHHHHH--SSS------------------

Organism: Meloidogyne enterolobii (NCBI:txid390850)